Protein AF-A0A1Q3UFV4-F1 (afdb_monomer)

pLDDT: mean 86.49, std 12.88, range [46.56, 98.19]

Foldseek 3Di:
DDDDPPDDLADPVLVVLQVVLVVQLVVLVVQLDDDPPNVDCSNPPVSVVSNVVSVVSNVCS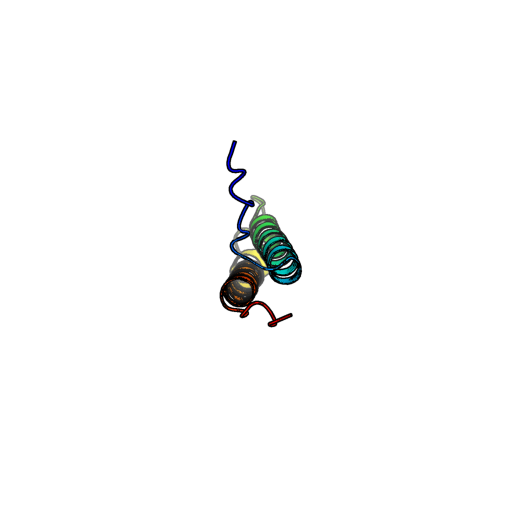NPVPHPDD

Secondary structure (DSSP, 8-state):
--------SS-HHHHHHHHHHHHHHHHHHHHH--SS-TT-HIIIIIHHHHHHHHHHHHHHHHHSPPP--

Sequence (69 aa):
MNTIPAQFVFSKDNYMWLIIAIAVVAFGFVLMSGTTDIYSTTKIVIAPIVVLTGFGIGFYAILKKPAAK

Solvent-accessible surface area (backbone atoms only — not comparable to full-atom values): 3925 Å² total; per-residue (Å²): 133,88,78,77,74,86,77,70,94,62,42,74,68,31,52,52,39,37,52,51,14,51,52,38,29,52,50,14,54,56,52,46,53,72,87,74,68,76,84,34,62,53,38,70,49,50,14,54,52,38,28,54,50,12,51,52,40,33,52,4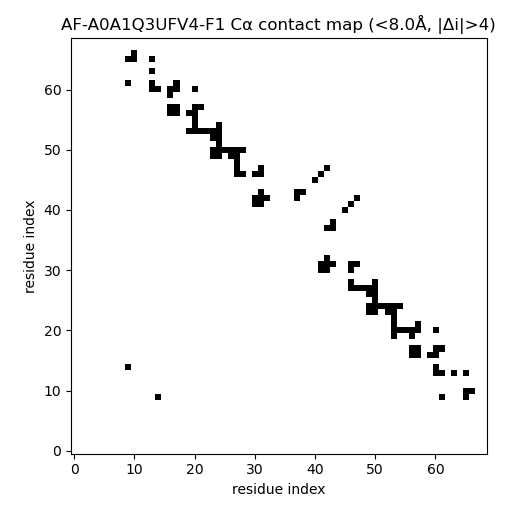8,24,70,66,52,71,64,77,87,124

Mean predicted aligned error: 6.82 Å

Structure (mmCIF, N/CA/C/O backbone):
data_AF-A0A1Q3UFV4-F1
#
_entry.id   AF-A0A1Q3UFV4-F1
#
loop_
_atom_site.group_PDB
_atom_site.id
_atom_site.type_symbol
_atom_site.label_atom_id
_atom_site.label_alt_id
_atom_site.label_comp_id
_atom_site.label_asym_id
_atom_site.label_entity_id
_atom_site.label_seq_id
_atom_site.pdbx_PDB_ins_code
_atom_site.Cartn_x
_atom_site.Cartn_y
_atom_site.Cartn_z
_atom_site.occupancy
_atom_site.B_iso_or_equiv
_atom_site.auth_seq_id
_atom_site.auth_comp_id
_atom_site.auth_asym_id
_atom_site.auth_atom_id
_atom_site.pdbx_PDB_model_num
ATOM 1 N N . MET A 1 1 ? -23.442 21.053 28.990 1.00 53.28 1 MET A N 1
ATOM 2 C CA . MET A 1 1 ? -23.044 20.733 27.601 1.00 53.28 1 MET A CA 1
ATOM 3 C C . MET A 1 1 ? -22.840 19.231 27.533 1.00 53.28 1 MET A C 1
ATOM 5 O O . MET A 1 1 ? -22.003 18.729 28.267 1.00 53.28 1 MET A O 1
ATOM 9 N N . ASN A 1 2 ? -23.656 18.510 26.762 1.00 59.69 2 ASN A N 1
ATOM 10 C CA . ASN A 1 2 ? -23.516 17.062 26.611 1.00 59.69 2 ASN A CA 1
ATOM 11 C C . ASN A 1 2 ? -22.434 16.813 25.550 1.00 59.69 2 ASN A C 1
ATOM 13 O O . ASN A 1 2 ? -22.662 17.073 24.371 1.00 59.69 2 ASN A O 1
ATOM 17 N N . THR A 1 3 ? -21.231 16.421 25.962 1.00 68.06 3 THR A N 1
ATOM 18 C CA . THR A 1 3 ? -20.129 16.138 25.035 1.00 68.06 3 THR A CA 1
ATOM 19 C C . THR A 1 3 ? -20.382 14.780 24.396 1.00 68.06 3 THR A C 1
ATOM 21 O O . THR A 1 3 ? -20.198 13.758 25.055 1.00 68.06 3 THR A O 1
ATOM 24 N N . ILE A 1 4 ? -20.837 14.750 23.141 1.00 74.31 4 ILE A N 1
ATOM 25 C CA . ILE A 1 4 ? -20.943 13.493 22.396 1.00 74.31 4 ILE A CA 1
ATOM 26 C C . ILE A 1 4 ? -19.516 12.960 22.211 1.00 74.31 4 ILE A C 1
ATOM 28 O O . ILE A 1 4 ? -18.707 13.644 21.578 1.00 74.31 4 ILE A O 1
ATOM 32 N N . PRO A 1 5 ? -19.164 11.798 22.792 1.00 70.00 5 PRO A N 1
ATOM 33 C CA . PRO A 1 5 ? -17.843 11.227 22.598 1.00 70.00 5 PRO A CA 1
ATOM 34 C C . PRO A 1 5 ? -17.661 10.926 21.110 1.00 70.00 5 PRO A C 1
ATOM 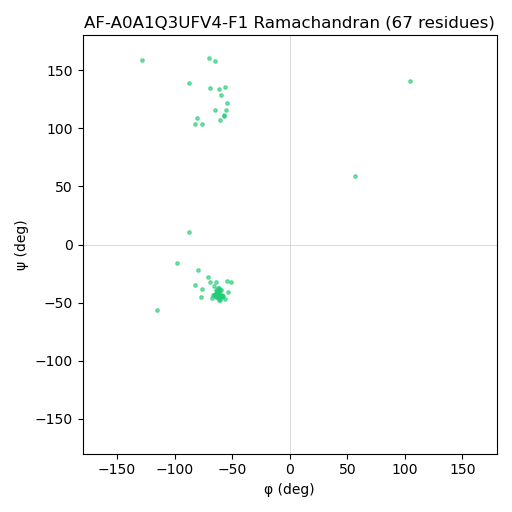36 O O . PRO A 1 5 ? -18.557 10.380 20.464 1.00 70.00 5 PRO A O 1
ATOM 39 N N . ALA A 1 6 ? -16.512 11.311 20.554 1.00 74.50 6 ALA A N 1
ATOM 40 C CA . ALA A 1 6 ? -16.177 10.995 19.174 1.00 74.50 6 ALA A CA 1
ATOM 41 C C . ALA A 1 6 ? -16.131 9.469 19.012 1.00 74.50 6 ALA A C 1
ATOM 43 O O . ALA A 1 6 ? -15.217 8.808 19.506 1.00 74.50 6 ALA A O 1
ATOM 44 N N . GLN A 1 7 ? -17.141 8.911 18.346 1.00 74.19 7 GLN A N 1
ATOM 45 C CA . GLN A 1 7 ? -17.194 7.489 18.048 1.00 74.19 7 GLN A CA 1
ATOM 46 C C . GLN A 1 7 ? -16.327 7.218 16.821 1.00 74.19 7 GLN A C 1
ATOM 48 O O . GLN A 1 7 ? -16.674 7.590 15.700 1.00 74.19 7 GLN A O 1
ATOM 53 N N . PHE A 1 8 ? -15.184 6.572 17.029 1.00 79.38 8 PHE A N 1
ATOM 54 C CA . PHE A 1 8 ? -14.343 6.121 15.928 1.00 79.38 8 PHE A CA 1
ATOM 55 C C . PHE A 1 8 ? -15.032 4.981 15.169 1.00 79.38 8 PHE A C 1
ATOM 57 O O . PHE A 1 8 ? -15.560 4.049 15.774 1.00 79.38 8 PHE A O 1
ATOM 64 N N . VAL A 1 9 ? -15.012 5.052 13.833 1.00 81.88 9 VAL A N 1
ATOM 65 C CA . VAL A 1 9 ? -15.619 4.035 12.952 1.00 81.88 9 VAL A CA 1
ATOM 66 C C . VAL A 1 9 ? -14.837 2.718 13.001 1.00 81.88 9 VAL A C 1
ATOM 68 O O . VAL A 1 9 ? -15.417 1.639 12.897 1.00 81.88 9 VAL A O 1
ATOM 71 N N . PHE A 1 10 ? -13.521 2.802 13.202 1.00 81.88 10 PHE A N 1
ATOM 72 C CA . PHE A 1 10 ? -12.614 1.660 13.232 1.00 81.88 10 PHE A CA 1
ATOM 73 C C . PHE A 1 10 ? -11.742 1.658 14.489 1.00 81.88 10 PHE A C 1
ATOM 75 O O . PHE A 1 10 ? -11.506 2.694 15.112 1.00 81.88 10 PHE A O 1
ATOM 82 N N . SER A 1 11 ? -11.216 0.481 14.833 1.00 86.31 11 SER A N 1
ATOM 83 C CA . SER A 1 11 ? -10.186 0.345 15.865 1.00 86.31 11 SER A CA 1
ATOM 84 C C . SER A 1 11 ? -8.847 0.935 15.389 1.00 86.31 11 SER A C 1
ATOM 86 O O . SER A 1 11 ? -8.595 1.066 14.188 1.00 86.31 11 SER A O 1
ATOM 88 N N . LYS A 1 12 ? -7.948 1.251 16.331 1.00 86.75 12 LYS A N 1
ATOM 89 C CA . LYS A 1 12 ? -6.594 1.745 16.021 1.00 86.75 12 LYS A CA 1
ATOM 90 C C . LYS A 1 12 ? -5.834 0.809 15.073 1.00 86.75 12 LYS A C 1
ATOM 92 O O . LYS A 1 12 ? -5.169 1.276 14.151 1.00 86.75 12 LYS A O 1
ATOM 97 N N . ASP A 1 13 ? -5.961 -0.500 15.275 1.00 89.06 13 ASP A N 1
ATOM 98 C CA . ASP A 1 13 ? -5.282 -1.496 14.447 1.00 89.06 13 ASP A CA 1
ATOM 99 C C . ASP A 1 13 ? -5.792 -1.459 13.007 1.00 89.06 13 ASP A C 1
ATOM 101 O O . ASP A 1 13 ? -5.002 -1.498 12.068 1.00 89.06 13 ASP A O 1
ATOM 105 N N . ASN A 1 14 ? -7.106 -1.339 12.817 1.00 92.00 14 ASN A N 1
ATOM 106 C CA . ASN A 1 14 ? -7.707 -1.228 11.492 1.00 92.00 14 ASN A CA 1
ATOM 107 C C . ASN A 1 14 ? -7.264 0.050 10.771 1.00 92.00 14 ASN A C 1
ATOM 109 O O . ASN A 1 14 ? -6.965 -0.000 9.580 1.00 92.00 14 ASN A O 1
ATOM 113 N N . TYR A 1 15 ? -7.150 1.172 11.489 1.00 92.81 15 TYR A N 1
ATOM 114 C CA . TYR A 1 15 ? -6.567 2.395 10.932 1.00 92.81 15 TYR A CA 1
ATOM 115 C C . TYR A 1 15 ? -5.116 2.192 10.481 1.00 92.81 15 TYR A C 1
ATOM 117 O O . TYR A 1 15 ? -4.731 2.688 9.425 1.00 92.81 15 TYR A O 1
ATOM 125 N N . MET A 1 16 ? -4.317 1.428 11.229 1.00 93.81 16 MET A N 1
ATOM 126 C CA . MET A 1 16 ? -2.943 1.115 10.832 1.00 93.81 16 MET A CA 1
ATOM 127 C C . MET A 1 16 ? -2.895 0.251 9.562 1.00 93.81 16 MET A C 1
ATOM 129 O O . MET A 1 16 ? -2.141 0.564 8.642 1.00 93.81 16 MET A O 1
ATOM 133 N N . TRP A 1 17 ? -3.752 -0.772 9.455 1.00 95.19 17 TRP A N 1
ATOM 134 C CA . TRP A 1 17 ? -3.890 -1.574 8.231 1.00 95.19 17 TRP A CA 1
ATOM 135 C C . TRP A 1 17 ? -4.365 -0.748 7.031 1.00 95.19 17 TRP A C 1
ATOM 137 O O . TRP A 1 17 ? -3.881 -0.953 5.919 1.00 95.19 17 TRP A O 1
ATOM 147 N N . LEU A 1 18 ? -5.261 0.218 7.247 1.00 95.06 18 LEU A N 1
ATOM 148 C CA . LEU A 1 18 ? -5.730 1.127 6.203 1.00 95.06 18 LEU A CA 1
ATOM 149 C C . LEU A 1 18 ? -4.594 2.014 5.669 1.00 95.06 18 LEU A C 1
ATOM 151 O O . LEU A 1 18 ? -4.462 2.174 4.459 1.00 95.06 18 LEU A O 1
ATOM 155 N N . ILE A 1 19 ? -3.743 2.551 6.547 1.00 96.62 19 ILE A N 1
ATOM 156 C CA . ILE A 1 19 ? -2.576 3.350 6.138 1.00 96.62 19 ILE A CA 1
ATOM 157 C C . ILE A 1 19 ? -1.598 2.498 5.320 1.00 96.62 19 ILE A C 1
ATOM 159 O O . ILE A 1 19 ? -1.104 2.952 4.288 1.00 96.62 19 ILE A O 1
ATOM 163 N N . ILE A 1 20 ? -1.361 1.249 5.734 1.00 97.19 20 ILE A N 1
ATOM 164 C CA . ILE A 1 20 ? -0.525 0.306 4.980 1.00 97.19 20 ILE A CA 1
ATOM 165 C C . ILE A 1 20 ? -1.126 0.049 3.593 1.00 97.19 20 ILE A C 1
ATOM 167 O O . ILE A 1 20 ? -0.406 0.115 2.600 1.00 97.19 20 ILE A O 1
ATOM 171 N N . ALA A 1 21 ? -2.439 -0.182 3.501 1.00 97.50 21 ALA A N 1
ATOM 172 C CA . ALA A 1 21 ? -3.123 -0.364 2.223 1.00 97.50 21 ALA A CA 1
ATOM 173 C C . ALA A 1 21 ? -2.905 0.832 1.284 1.00 97.50 21 ALA A C 1
ATOM 175 O O . ALA A 1 21 ? -2.527 0.648 0.128 1.00 97.50 21 ALA A O 1
ATOM 176 N N . ILE A 1 22 ? -3.069 2.057 1.794 1.00 97.81 22 ILE A N 1
ATOM 177 C CA . ILE A 1 22 ? -2.851 3.291 1.027 1.00 97.81 22 ILE A CA 1
ATOM 178 C C . ILE A 1 22 ? -1.400 3.388 0.545 1.00 97.81 22 ILE A C 1
ATOM 180 O O . ILE A 1 22 ? -1.168 3.693 -0.623 1.00 97.81 22 ILE A O 1
ATOM 184 N N . ALA A 1 23 ? -0.425 3.095 1.410 1.00 98.19 23 ALA A N 1
ATOM 185 C CA . ALA A 1 23 ? 0.989 3.127 1.046 1.00 98.19 23 ALA A CA 1
ATOM 186 C C . ALA A 1 23 ? 1.326 2.115 -0.062 1.00 98.19 23 ALA A C 1
ATOM 188 O O . ALA A 1 23 ? 2.040 2.451 -1.006 1.00 98.19 23 ALA A O 1
ATOM 189 N N . VAL A 1 24 ? 0.773 0.899 0.009 1.00 98.12 24 VAL A N 1
ATOM 190 C CA . VAL A 1 24 ? 0.974 -0.144 -1.010 1.00 98.12 24 VAL A CA 1
ATOM 191 C C . VAL A 1 24 ? 0.331 0.249 -2.342 1.00 98.12 24 VAL A C 1
ATOM 193 O O . VAL A 1 24 ? 0.965 0.114 -3.387 1.00 98.12 24 VAL A O 1
ATOM 196 N N . VAL A 1 25 ? -0.893 0.787 -2.323 1.00 98.00 25 VAL A N 1
ATOM 197 C CA . VAL A 1 25 ? -1.563 1.284 -3.537 1.00 98.00 25 VAL A CA 1
ATOM 198 C C . VAL A 1 25 ? -0.761 2.422 -4.169 1.00 98.00 25 VAL A C 1
ATOM 200 O O . VAL A 1 25 ? -0.493 2.390 -5.370 1.00 98.00 25 VAL A O 1
ATOM 203 N N . ALA A 1 26 ? -0.326 3.399 -3.368 1.00 97.88 26 ALA A N 1
ATOM 204 C CA . ALA A 1 26 ? 0.496 4.508 -3.842 1.00 97.88 26 ALA A CA 1
ATOM 205 C C . ALA A 1 26 ? 1.810 4.009 -4.460 1.00 97.88 26 ALA A C 1
ATOM 207 O O . ALA A 1 26 ? 2.179 4.442 -5.549 1.00 97.88 26 ALA A O 1
ATOM 208 N N . PHE A 1 27 ? 2.477 3.047 -3.818 1.00 97.19 27 PHE A N 1
ATOM 209 C CA . PHE A 1 27 ? 3.686 2.425 -4.352 1.00 97.19 27 PHE A CA 1
ATOM 210 C C . PHE A 1 27 ? 3.433 1.711 -5.688 1.00 97.19 27 PHE A C 1
ATOM 212 O O . PHE A 1 27 ? 4.215 1.867 -6.624 1.00 97.19 27 PHE A O 1
ATOM 219 N N . GLY A 1 28 ? 2.313 0.997 -5.823 1.00 95.19 28 GLY A N 1
ATOM 220 C CA . GLY A 1 28 ? 1.903 0.390 -7.089 1.00 95.19 28 GLY A CA 1
ATOM 221 C C . GLY A 1 28 ? 1.738 1.422 -8.209 1.00 95.19 28 GLY A C 1
ATOM 222 O O . GLY A 1 28 ? 2.273 1.236 -9.298 1.00 95.19 28 GLY A O 1
ATOM 223 N N . 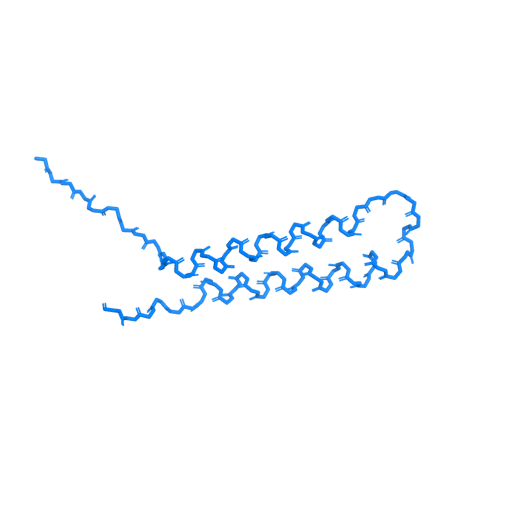PHE A 1 29 ? 1.099 2.562 -7.936 1.00 94.69 29 PHE A N 1
ATOM 224 C CA . PHE A 1 29 ? 0.997 3.649 -8.917 1.00 94.69 29 PHE A CA 1
ATOM 225 C C . PHE A 1 29 ? 2.347 4.296 -9.248 1.00 94.69 29 PHE A C 1
ATOM 227 O O . PHE A 1 29 ? 2.595 4.637 -10.405 1.00 94.69 29 PHE A O 1
ATOM 234 N N . VAL A 1 30 ? 3.251 4.417 -8.273 1.00 94.12 30 VAL A N 1
ATOM 235 C CA . VAL A 1 30 ? 4.625 4.879 -8.522 1.00 94.12 30 VAL A CA 1
ATOM 236 C C . VAL A 1 30 ? 5.368 3.911 -9.446 1.00 94.12 30 VAL A C 1
ATOM 238 O O . VAL A 1 30 ? 6.047 4.370 -10.362 1.00 94.12 30 VAL A O 1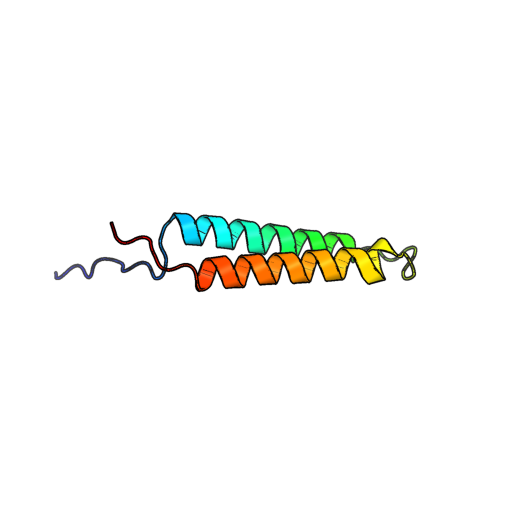
ATOM 241 N N . LEU A 1 31 ? 5.191 2.594 -9.292 1.00 91.31 31 LEU A N 1
ATOM 242 C CA . LEU A 1 31 ? 5.768 1.602 -10.211 1.00 91.31 31 LEU A CA 1
ATOM 243 C C . LEU A 1 31 ? 5.205 1.711 -11.638 1.00 91.31 31 LEU A C 1
ATOM 245 O O . LEU A 1 31 ? 5.932 1.450 -12.596 1.00 91.31 31 LEU A O 1
ATOM 249 N N . MET A 1 32 ? 3.938 2.111 -11.799 1.00 88.12 32 MET A N 1
ATOM 250 C CA . MET A 1 32 ? 3.354 2.395 -13.120 1.00 88.12 32 MET A CA 1
ATOM 251 C C . MET A 1 32 ? 3.918 3.683 -13.735 1.00 88.12 32 MET A C 1
ATOM 253 O O . MET A 1 32 ? 3.970 3.809 -14.960 1.00 88.12 32 MET A O 1
ATOM 257 N N . SER A 1 33 ? 4.342 4.639 -12.904 1.00 85.56 33 SER A N 1
ATOM 258 C CA . SER A 1 33 ? 4.820 5.948 -13.350 1.00 85.56 33 SER A CA 1
ATOM 259 C C . SER A 1 33 ? 6.109 5.866 -14.180 1.00 85.56 33 SER A C 1
ATOM 261 O O . SER A 1 33 ? 6.869 4.900 -14.109 1.00 85.56 33 SER A O 1
ATOM 263 N N . GLY A 1 34 ? 6.357 6.894 -14.993 1.00 79.81 34 GLY A N 1
ATOM 264 C CA . GLY A 1 34 ? 7.514 6.999 -15.887 1.00 79.81 34 GLY A CA 1
ATOM 265 C C . GLY A 1 34 ? 7.156 6.734 -17.351 1.00 79.81 34 GLY A C 1
ATOM 266 O O . GLY A 1 34 ? 6.344 5.861 -17.654 1.00 79.81 34 GLY A O 1
ATOM 267 N N . THR A 1 35 ? 7.767 7.505 -18.248 1.00 73.06 35 THR A N 1
ATOM 268 C CA . THR A 1 35 ? 7.414 7.605 -19.677 1.00 73.06 35 THR A CA 1
ATOM 269 C C . THR A 1 35 ? 8.284 6.749 -20.596 1.00 73.06 35 THR A C 1
ATOM 271 O O . THR A 1 35 ? 7.909 6.501 -21.739 1.00 73.06 35 THR A O 1
ATOM 274 N N . THR A 1 36 ? 9.429 6.282 -20.108 1.00 71.25 36 THR A N 1
ATOM 275 C CA . THR A 1 36 ? 10.311 5.343 -20.802 1.00 71.25 36 THR A CA 1
ATOM 276 C C . THR A 1 36 ? 9.887 3.900 -20.505 1.00 71.25 36 THR A C 1
ATOM 278 O O . THR A 1 36 ? 9.488 3.575 -19.385 1.00 71.25 36 THR A O 1
ATOM 281 N N . ASP A 1 3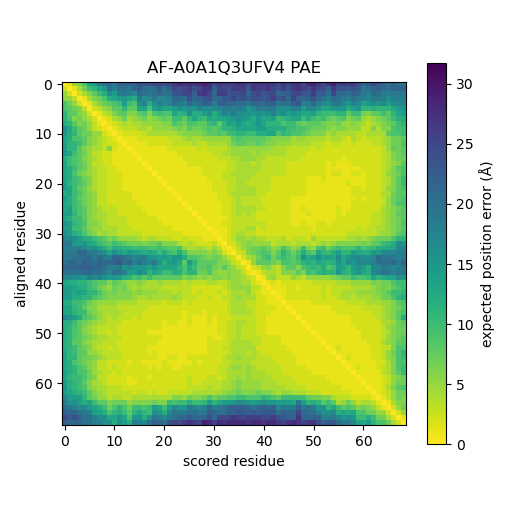7 ? 9.922 3.043 -21.528 1.00 74.81 37 ASP A N 1
ATOM 282 C CA . ASP A 1 37 ? 9.569 1.615 -21.466 1.00 74.81 37 ASP A CA 1
ATOM 283 C C . ASP A 1 37 ? 8.158 1.298 -20.946 1.00 74.81 37 ASP A C 1
ATOM 285 O O . ASP A 1 37 ? 7.957 0.544 -19.994 1.00 74.81 37 ASP A O 1
ATOM 289 N N . ILE A 1 38 ? 7.152 1.836 -21.639 1.00 72.81 38 ILE A N 1
ATOM 290 C CA . ILE A 1 38 ? 5.719 1.564 -21.409 1.00 72.81 38 ILE A CA 1
ATOM 291 C C . ILE A 1 38 ? 5.377 0.064 -21.443 1.00 72.81 38 ILE A C 1
ATOM 293 O O . ILE A 1 38 ? 4.487 -0.376 -20.721 1.00 72.81 38 ILE A O 1
ATOM 297 N N . TYR A 1 39 ? 6.109 -0.725 -22.237 1.00 77.50 39 TYR A N 1
ATOM 298 C CA . TYR A 1 39 ? 5.934 -2.178 -22.343 1.00 77.50 39 TYR A CA 1
ATOM 299 C C . TYR A 1 39 ? 6.732 -2.988 -21.312 1.00 77.50 39 TYR A C 1
ATOM 301 O O . TYR A 1 39 ? 6.817 -4.210 -21.417 1.00 77.50 39 TYR A O 1
ATOM 309 N N . SER A 1 40 ? 7.312 -2.336 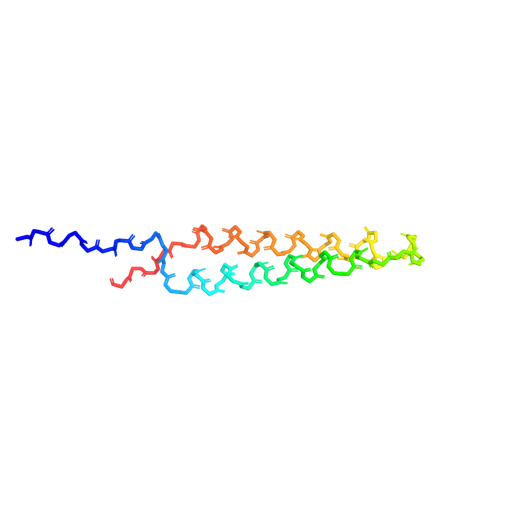-20.301 1.00 84.50 40 SER A N 1
ATOM 310 C CA . SER A 1 40 ? 7.984 -3.036 -19.210 1.00 84.50 40 SER A CA 1
ATOM 311 C C . SER A 1 40 ? 7.009 -3.962 -18.478 1.00 84.50 40 SER A C 1
ATOM 313 O O . SER A 1 40 ? 5.952 -3.533 -18.002 1.00 84.50 40 SER A O 1
ATOM 315 N N . THR A 1 41 ? 7.403 -5.226 -18.307 1.00 87.69 41 THR A N 1
ATOM 316 C CA . THR A 1 41 ? 6.672 -6.225 -17.511 1.00 87.69 41 THR A CA 1
ATOM 317 C C . THR A 1 41 ? 6.342 -5.706 -16.110 1.00 87.69 41 THR A C 1
ATOM 319 O O . THR A 1 41 ? 5.285 -6.015 -15.560 1.00 87.69 41 THR A O 1
ATOM 322 N N . THR A 1 42 ? 7.198 -4.851 -15.542 1.00 89.50 42 THR A N 1
ATOM 323 C CA . THR A 1 42 ? 6.957 -4.226 -14.238 1.00 89.50 42 THR A CA 1
ATOM 324 C C . THR A 1 42 ? 5.721 -3.331 -14.253 1.00 89.50 42 THR A C 1
ATOM 326 O O . THR A 1 42 ? 4.903 -3.417 -13.344 1.00 89.50 42 THR A O 1
ATOM 329 N N . LYS A 1 43 ? 5.542 -2.504 -15.287 1.00 89.12 43 LYS A N 1
ATOM 330 C CA . LYS A 1 43 ? 4.420 -1.556 -15.382 1.00 89.12 43 LYS A CA 1
ATOM 331 C C . LYS A 1 43 ? 3.112 -2.246 -15.759 1.00 89.12 43 LYS A C 1
ATOM 333 O O . LYS A 1 43 ? 2.065 -1.873 -15.243 1.00 89.12 43 LYS A O 1
ATOM 338 N N . ILE A 1 44 ? 3.175 -3.243 -16.645 1.00 91.25 44 ILE A N 1
ATOM 339 C CA . ILE A 1 44 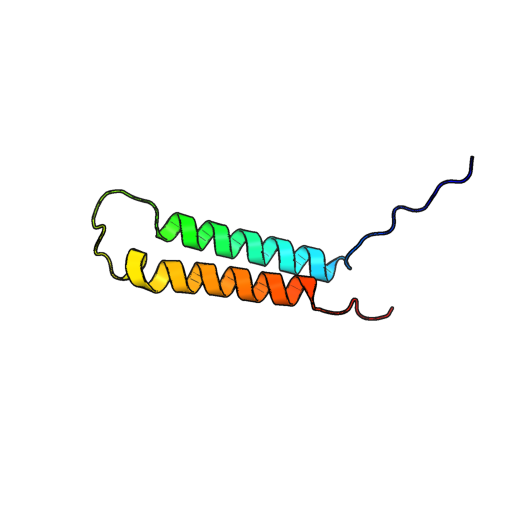? 1.986 -3.934 -17.168 1.00 91.25 44 ILE A CA 1
ATOM 340 C C . ILE A 1 44 ? 1.489 -5.029 -16.217 1.00 91.25 44 ILE A C 1
ATOM 342 O O . ILE A 1 44 ? 0.285 -5.243 -16.124 1.00 91.25 44 ILE A O 1
ATOM 346 N N . VAL A 1 45 ? 2.385 -5.724 -15.509 1.00 93.56 45 VAL A N 1
ATOM 347 C CA . VAL A 1 45 ? 2.022 -6.902 -14.701 1.00 93.56 45 VAL A CA 1
ATOM 348 C C . VAL A 1 45 ? 2.249 -6.658 -13.216 1.00 93.56 45 VAL A C 1
ATOM 350 O O . VAL A 1 45 ? 1.318 -6.776 -12.422 1.00 93.56 45 VAL A O 1
ATOM 353 N N . ILE A 1 46 ? 3.471 -6.292 -12.820 1.00 94.69 46 ILE A N 1
ATOM 354 C CA . ILE A 1 46 ? 3.823 -6.211 -11.393 1.00 94.69 46 ILE A CA 1
ATOM 355 C C . ILE A 1 46 ? 3.060 -5.078 -10.712 1.00 94.69 46 ILE A C 1
ATOM 357 O O . ILE A 1 46 ? 2.479 -5.276 -9.648 1.00 94.69 46 ILE A O 1
ATOM 361 N N . ALA A 1 47 ? 3.023 -3.901 -11.326 1.00 94.62 47 ALA A N 1
ATOM 362 C CA . ALA A 1 47 ? 2.418 -2.733 -10.718 1.00 94.62 47 ALA A CA 1
ATOM 363 C C . ALA A 1 47 ? 0.897 -2.904 -10.496 1.00 94.62 47 ALA A C 1
ATOM 365 O O . ALA A 1 47 ? 0.457 -2.677 -9.366 1.00 94.62 47 ALA A O 1
ATOM 366 N N . PRO A 1 48 ? 0.096 -3.422 -11.456 1.00 95.44 48 PRO A N 1
ATOM 367 C CA . PRO A 1 48 ? -1.303 -3.766 -11.196 1.00 95.44 48 PRO A CA 1
ATOM 368 C C . PRO A 1 48 ? -1.488 -4.811 -10.092 1.00 95.44 48 PRO A C 1
ATOM 370 O O . PRO A 1 48 ? -2.383 -4.658 -9.264 1.00 95.44 48 PRO A O 1
ATOM 373 N N . ILE A 1 49 ? -0.631 -5.835 -10.013 1.00 97.75 49 ILE A N 1
ATOM 374 C CA . ILE A 1 49 ? -0.690 -6.834 -8.931 1.00 97.75 49 ILE A CA 1
ATOM 375 C C . ILE A 1 49 ? -0.453 -6.175 -7.566 1.00 97.75 49 ILE A C 1
ATOM 377 O O . ILE A 1 49 ? -1.174 -6.463 -6.607 1.00 97.75 49 ILE A O 1
ATOM 381 N N . VAL A 1 50 ? 0.514 -5.258 -7.470 1.00 97.56 50 VAL A N 1
ATOM 382 C CA . VAL A 1 50 ? 0.792 -4.502 -6.238 1.00 97.56 50 VAL A CA 1
ATOM 383 C C . VAL A 1 50 ? -0.407 -3.636 -5.847 1.00 97.56 50 VAL A C 1
ATOM 385 O O . VAL A 1 50 ? -0.825 -3.664 -4.690 1.00 97.56 50 VAL A O 1
ATOM 388 N N . VAL A 1 51 ? -1.014 -2.927 -6.804 1.00 97.94 51 VAL A N 1
ATOM 389 C CA . VAL A 1 51 ? -2.214 -2.111 -6.558 1.00 97.94 51 VAL A CA 1
ATOM 390 C C . VAL A 1 51 ? -3.380 -2.974 -6.062 1.00 97.94 51 VAL A C 1
ATOM 392 O O . VAL A 1 51 ? -3.997 -2.648 -5.047 1.00 97.94 51 VAL A O 1
ATOM 395 N N . LEU A 1 52 ? -3.654 -4.105 -6.719 1.00 98.00 52 LEU A N 1
ATOM 396 C CA . LEU A 1 52 ? -4.706 -5.043 -6.310 1.00 98.00 52 LEU A CA 1
ATOM 397 C C . LEU A 1 52 ? -4.449 -5.626 -4.918 1.00 98.00 52 LEU A C 1
ATOM 399 O O . LEU A 1 52 ? -5.377 -5.757 -4.121 1.00 98.00 52 LEU A O 1
ATOM 403 N N . THR A 1 53 ? -3.188 -5.916 -4.595 1.00 98.12 53 THR A N 1
ATOM 404 C CA . THR A 1 53 ? -2.788 -6.360 -3.254 1.00 98.12 53 THR A CA 1
ATOM 405 C C . THR A 1 53 ? -3.083 -5.281 -2.214 1.00 98.12 53 THR A C 1
ATOM 407 O O . THR A 1 53 ? -3.668 -5.574 -1.173 1.00 98.12 53 THR A O 1
ATOM 410 N N . GLY A 1 54 ?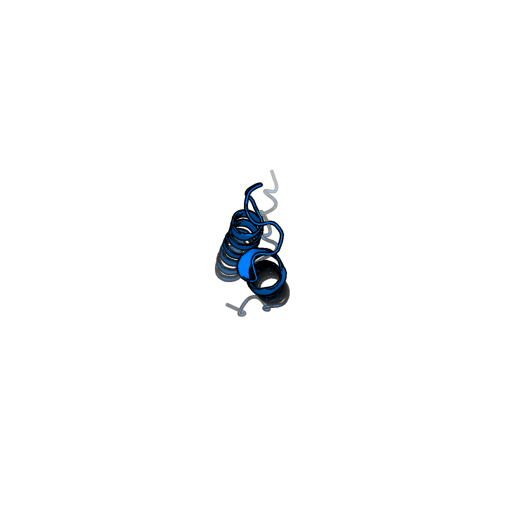 -2.758 -4.020 -2.512 1.00 97.81 54 GLY A N 1
ATOM 411 C CA . GLY A 1 54 ? -3.088 -2.881 -1.657 1.00 97.81 54 GLY A CA 1
ATOM 412 C C . GLY A 1 54 ? -4.595 -2.741 -1.415 1.00 97.81 54 GLY A C 1
ATOM 413 O O . GLY A 1 54 ? -5.019 -2.594 -0.268 1.00 97.81 54 GLY A O 1
ATOM 414 N N . PHE A 1 55 ? -5.423 -2.888 -2.455 1.00 97.81 55 PHE A N 1
ATOM 415 C CA . PHE A 1 55 ? -6.882 -2.916 -2.299 1.00 97.81 55 PHE A CA 1
ATOM 416 C C . PHE A 1 55 ? -7.365 -4.100 -1.453 1.00 97.81 55 PHE A C 1
ATOM 418 O O . PHE A 1 55 ? -8.226 -3.914 -0.595 1.00 97.81 55 PHE A O 1
ATOM 425 N N . GLY A 1 56 ? -6.782 -5.290 -1.621 1.00 97.56 56 GLY A N 1
ATOM 426 C CA . GLY A 1 56 ? -7.065 -6.457 -0.781 1.00 97.56 56 GLY A CA 1
ATOM 427 C C . GLY A 1 56 ? -6.788 -6.205 0.705 1.00 97.56 56 GLY A C 1
ATOM 428 O O . GLY A 1 56 ? -7.629 -6.510 1.553 1.00 97.56 56 GLY A O 1
ATOM 429 N N . ILE A 1 57 ? -5.652 -5.573 1.023 1.00 96.81 57 ILE A N 1
ATOM 430 C CA . ILE A 1 57 ? -5.318 -5.154 2.394 1.00 96.81 57 ILE A CA 1
ATOM 431 C C . ILE A 1 57 ? -6.328 -4.115 2.897 1.00 96.81 57 ILE A C 1
ATOM 433 O O . ILE A 1 57 ? -6.758 -4.191 4.046 1.00 96.81 57 ILE A O 1
ATOM 437 N N . GLY A 1 58 ? -6.751 -3.175 2.048 1.00 96.00 58 GLY A N 1
ATOM 438 C CA . GLY A 1 58 ? -7.770 -2.178 2.385 1.00 96.00 58 GLY A CA 1
ATOM 439 C C . GLY A 1 58 ? -9.121 -2.808 2.726 1.00 96.00 58 GLY A C 1
ATOM 440 O O . GLY A 1 58 ? -9.709 -2.486 3.759 1.00 96.00 58 GLY A O 1
ATOM 441 N N . PHE A 1 59 ? -9.585 -3.767 1.920 1.00 95.50 59 PHE A N 1
ATOM 442 C CA . PHE A 1 59 ? -10.795 -4.532 2.225 1.00 95.50 59 PHE A CA 1
ATOM 443 C C . PHE A 1 59 ? -10.658 -5.292 3.541 1.00 95.50 59 PHE A C 1
ATOM 445 O O . PHE A 1 59 ? -11.566 -5.236 4.367 1.00 95.50 59 PHE A O 1
ATOM 452 N N . TYR A 1 60 ? -9.515 -5.938 3.781 1.00 93.50 60 TYR A N 1
ATOM 453 C CA . TYR A 1 60 ? -9.242 -6.579 5.064 1.00 93.50 60 TYR A CA 1
ATOM 454 C C . TYR A 1 60 ? -9.298 -5.574 6.224 1.00 93.50 60 TYR A C 1
ATOM 456 O O . TYR A 1 60 ? -9.948 -5.847 7.227 1.00 93.50 60 TYR A O 1
ATOM 464 N N . ALA A 1 61 ? -8.693 -4.393 6.086 1.00 92.75 61 ALA A N 1
ATOM 465 C CA . ALA A 1 61 ? -8.689 -3.355 7.117 1.00 92.75 61 ALA A CA 1
ATOM 466 C C . ALA A 1 61 ? -10.102 -2.857 7.469 1.00 92.75 61 ALA A C 1
ATOM 468 O O . ALA A 1 61 ? -10.389 -2.593 8.636 1.00 92.75 61 ALA A O 1
ATOM 469 N N . ILE A 1 62 ? -10.984 -2.749 6.472 1.00 90.88 62 ILE A N 1
ATOM 470 C CA . ILE A 1 62 ? -12.374 -2.307 6.649 1.00 90.88 62 ILE A CA 1
ATOM 471 C C . ILE A 1 62 ? -13.237 -3.427 7.244 1.00 90.88 62 ILE A C 1
ATOM 473 O O . ILE A 1 62 ? -14.018 -3.183 8.161 1.00 90.88 62 ILE A O 1
ATOM 477 N N . LEU A 1 63 ? -13.103 -4.655 6.732 1.00 90.25 63 LEU A N 1
ATOM 478 C CA . LEU A 1 63 ? -13.929 -5.802 7.128 1.00 90.25 63 LEU A CA 1
ATOM 479 C C . LEU A 1 63 ? -13.485 -6.446 8.443 1.00 90.25 63 LEU A C 1
ATOM 481 O O . LEU A 1 63 ? -14.279 -7.143 9.081 1.00 90.25 63 LEU A O 1
ATOM 485 N N . LYS A 1 64 ? -12.226 -6.249 8.853 1.00 85.38 64 LYS A N 1
ATOM 486 C CA . LYS A 1 64 ? -11.706 -6.768 10.116 1.00 85.38 64 LYS A CA 1
ATOM 487 C C . LYS A 1 64 ? -12.575 -6.231 11.244 1.00 85.38 64 LYS A C 1
ATOM 489 O O . LYS A 1 64 ? -12.549 -5.044 11.553 1.00 85.38 64 LYS A O 1
ATOM 494 N N . LYS A 1 65 ? -13.356 -7.107 11.875 1.00 78.50 65 LYS A N 1
ATOM 495 C CA . LYS A 1 65 ? -14.159 -6.712 13.032 1.00 78.50 65 LYS A CA 1
ATOM 496 C C . LYS A 1 65 ? -13.229 -6.120 14.095 1.00 78.50 65 LYS A C 1
ATOM 498 O O . LYS A 1 65 ? -12.166 -6.704 14.333 1.00 78.50 65 LYS A O 1
ATOM 503 N N . PRO A 1 66 ? -13.594 -4.988 14.724 1.00 65.62 66 PRO A N 1
ATOM 504 C CA . PRO A 1 66 ? -12.856 -4.514 15.881 1.00 65.62 66 PRO A CA 1
ATOM 505 C C . PRO A 1 66 ? -12.828 -5.667 16.883 1.00 65.62 66 PRO A C 1
ATOM 507 O O . PRO A 1 66 ? -13.881 -6.210 17.225 1.00 65.62 66 PRO A O 1
ATOM 510 N N . ALA A 1 67 ? -11.626 -6.109 17.265 1.00 59.09 67 ALA A N 1
ATOM 511 C CA . ALA A 1 67 ? -11.485 -7.105 18.313 1.00 59.09 67 ALA A CA 1
ATOM 512 C C . ALA A 1 67 ? -12.223 -6.539 19.525 1.00 59.09 67 ALA A C 1
ATOM 514 O O . ALA A 1 67 ? -11.879 -5.446 19.981 1.00 59.09 67 ALA A O 1
ATOM 515 N N . ALA A 1 68 ? -13.290 -7.219 19.949 1.00 48.84 68 ALA A N 1
ATOM 516 C CA . ALA A 1 68 ? -14.051 -6.805 21.112 1.00 48.84 68 ALA A CA 1
ATOM 517 C C . ALA A 1 68 ? -13.062 -6.743 22.279 1.00 48.84 68 ALA A C 1
ATOM 519 O O . ALA A 1 68 ? -12.484 -7.764 22.654 1.00 48.84 68 ALA A O 1
ATOM 520 N N . LYS A 1 69 ? -12.788 -5.529 22.750 1.00 46.56 69 LYS A N 1
ATOM 521 C CA . LYS A 1 69 ? -12.148 -5.298 24.036 1.00 46.56 69 LYS A CA 1
ATOM 522 C C . LYS A 1 69 ? -13.237 -4.917 25.012 1.00 46.56 69 LYS A C 1
ATOM 524 O O . LYS A 1 69 ? -14.054 -4.051 24.629 1.00 46.56 69 LYS A O 1
#

Radius of gyration: 17.28 Å; Cα contacts (8 Å, |Δi|>4): 64; chains: 1; bounding box: 34×28×50 Å

Nearest PDB structures (foldseek):
  1f4m-assembly1_B  TM=7.734E-01  e=3.468E+00  Escherichia coli
  1f4n-assembly1_A  TM=7.798E-01  e=3.687E+00  Escherichia coli
  1f4m-assembly2_D  TM=7.795E-01  e=4.711E+00  Escherichia coli
  7kae-assembly1_A  TM=6.753E-01  e=3.468E+00  Escherichia coli
  1rpr-assembly1_B  TM=7.516E-01  e=6.399E+00  Escherichia coli